Protein AF-A0A7V9QHJ0-F1 (afdb_monomer_lite)

Secondary structure (DSSP, 8-state):
--SHHHHHHHHHHHHTTSEEEEE-TTS-EEEEE--HHHHS----SPPPPPPPHHHHHHHHHHTTTS-TTT---SSEEEEESS-GGGT--S-TTTEEEEEHHHHHHHTTPPP-

Foldseek 3Di:
DPPPPVVVVVVVCVVVVQWDWDADPVRHTDIHGPPCVVPVVPPPPPDDDDLDPVLVVVQCVVQVCAAPVPRDNPQKDKDFLQAVVNVTDSDSVRIHIHHPVVRVVCDNDHDD

pLDDT: mean 85.45, std 13.38, range [45.69, 98.38]

Structure (mmCIF, N/CA/C/O backbone):
data_AF-A0A7V9QHJ0-F1
#
_entry.id   AF-A0A7V9QHJ0-F1
#
loop_
_atom_site.group_PDB
_atom_site.id
_atom_site.type_symbol
_atom_site.label_atom_id
_atom_site.label_alt_id
_atom_site.label_comp_id
_atom_site.label_asym_id
_atom_site.label_entity_id
_atom_site.label_seq_id
_atom_site.pdbx_PDB_ins_code
_atom_site.Cartn_x
_atom_site.Cartn_y
_atom_site.Cartn_z
_atom_site.occupancy
_atom_site.B_iso_or_equiv
_atom_site.auth_seq_id
_atom_site.auth_comp_id
_atom_site.auth_asym_id
_atom_site.auth_atom_id
_atom_site.pdbx_PDB_model_num
ATOM 1 N N . MET A 1 1 ? 46.653 -1.235 -12.992 1.00 49.50 1 MET A N 1
ATOM 2 C CA . MET A 1 1 ? 45.876 -2.476 -13.209 1.00 49.50 1 MET A CA 1
ATOM 3 C C . MET A 1 1 ? 44.458 -2.296 -12.658 1.00 49.50 1 MET A C 1
ATOM 5 O O . MET A 1 1 ? 44.118 -2.879 -11.643 1.00 49.50 1 MET A O 1
ATOM 9 N N . THR A 1 2 ? 43.644 -1.444 -13.289 1.00 51.44 2 THR A N 1
ATOM 10 C CA . THR A 1 2 ? 42.238 -1.174 -12.895 1.00 51.44 2 THR A CA 1
ATOM 11 C C . THR A 1 2 ? 41.307 -1.045 -14.109 1.00 51.44 2 THR A C 1
ATOM 13 O O . THR A 1 2 ? 40.147 -0.678 -13.969 1.00 51.44 2 THR A O 1
ATOM 16 N N . SER A 1 3 ? 41.797 -1.364 -15.310 1.00 53.47 3 SER A N 1
ATOM 17 C CA . SER A 1 3 ? 41.088 -1.189 -16.583 1.00 53.47 3 SER A CA 1
ATOM 18 C C . SER A 1 3 ? 40.104 -2.314 -16.924 1.00 53.47 3 SER A C 1
ATOM 20 O O . SER A 1 3 ? 39.436 -2.229 -17.944 1.00 53.47 3 SER A O 1
ATOM 22 N N . ASP A 1 4 ? 40.008 -3.355 -16.095 1.00 63.41 4 ASP A N 1
ATOM 23 C CA . ASP A 1 4 ? 39.287 -4.587 -16.445 1.00 63.41 4 ASP A CA 1
ATOM 24 C C . ASP A 1 4 ? 37.834 -4.602 -15.932 1.00 63.41 4 ASP A C 1
ATOM 26 O O . ASP A 1 4 ? 36.927 -5.073 -16.605 1.00 63.41 4 ASP A O 1
ATOM 30 N N . SER A 1 5 ? 37.570 -3.995 -14.768 1.00 75.62 5 SER A N 1
ATOM 31 C CA . SER A 1 5 ? 36.243 -4.052 -14.129 1.00 75.62 5 SER A CA 1
ATOM 32 C C . SER A 1 5 ? 35.162 -3.310 -14.928 1.00 75.62 5 SER A C 1
ATOM 34 O O . SER A 1 5 ? 34.070 -3.832 -15.155 1.00 75.62 5 SER A O 1
ATOM 36 N N . SER A 1 6 ? 35.475 -2.109 -15.424 1.00 81.06 6 SER A N 1
ATOM 37 C CA . SER A 1 6 ? 34.524 -1.310 -16.207 1.00 81.06 6 SER A CA 1
ATOM 38 C C . SER A 1 6 ? 34.259 -1.910 -17.588 1.00 81.06 6 SER A C 1
ATOM 40 O O . SER A 1 6 ? 33.128 -1.870 -18.066 1.00 81.06 6 SER A O 1
ATOM 42 N N . GLU A 1 7 ? 35.277 -2.496 -18.219 1.00 87.00 7 GLU A N 1
ATOM 43 C CA . GLU A 1 7 ? 35.133 -3.113 -19.539 1.00 87.00 7 GLU A CA 1
ATOM 44 C C . GLU A 1 7 ? 34.298 -4.396 -19.451 1.00 87.00 7 GLU A C 1
ATOM 46 O O . GLU A 1 7 ? 33.344 -4.562 -20.212 1.00 87.00 7 GLU A O 1
ATOM 51 N N . GLN A 1 8 ? 34.554 -5.231 -18.438 1.00 86.62 8 GLN A N 1
ATOM 52 C CA . GLN A 1 8 ? 33.747 -6.415 -18.127 1.00 86.62 8 GLN A CA 1
ATOM 53 C C . GLN A 1 8 ? 32.291 -6.062 -17.780 1.00 86.62 8 GLN A C 1
ATOM 55 O O . GLN A 1 8 ? 31.360 -6.782 -18.161 1.00 86.62 8 GLN A O 1
ATOM 60 N N . ALA A 1 9 ? 32.062 -4.941 -17.088 1.00 85.06 9 ALA A N 1
ATOM 61 C CA . ALA A 1 9 ? 30.715 -4.453 -16.807 1.00 85.06 9 ALA A CA 1
ATOM 62 C C . ALA A 1 9 ? 29.983 -4.050 -18.097 1.00 85.06 9 ALA A C 1
ATOM 64 O O . ALA A 1 9 ? 28.840 -4.454 -18.314 1.00 85.06 9 ALA A O 1
ATOM 65 N N . LEU A 1 10 ? 30.647 -3.312 -18.988 1.00 89.38 10 LEU A N 1
ATOM 66 C CA . LEU A 1 10 ? 30.070 -2.908 -20.269 1.00 89.38 10 LEU A CA 1
ATOM 67 C C . LEU A 1 10 ? 29.821 -4.107 -21.201 1.00 89.38 10 LEU A C 1
ATOM 69 O O . LEU A 1 10 ? 28.800 -4.144 -21.883 1.00 89.38 10 LEU A O 1
ATOM 73 N N . GLU A 1 11 ? 30.718 -5.094 -21.223 1.00 90.06 11 GLU A N 1
ATOM 74 C CA . GLU A 1 11 ? 30.531 -6.379 -21.919 1.00 90.06 11 GLU A CA 1
ATOM 75 C C . GLU A 1 11 ? 29.279 -7.107 -21.400 1.00 90.06 11 GLU A C 1
ATOM 77 O O . GLU A 1 11 ? 28.437 -7.583 -22.164 1.00 90.06 11 GLU A O 1
ATOM 82 N N . THR A 1 12 ? 29.110 -7.139 -20.077 1.00 87.69 12 THR A N 1
ATOM 83 C CA . THR A 1 12 ? 27.955 -7.768 -19.431 1.00 87.69 12 THR A CA 1
ATOM 84 C C . THR A 1 12 ? 26.652 -7.064 -19.797 1.00 87.69 12 THR A C 1
ATOM 86 O O . THR A 1 12 ? 25.689 -7.732 -20.167 1.00 87.69 12 THR A O 1
ATOM 89 N N . LEU A 1 13 ? 26.615 -5.731 -19.751 1.00 86.69 13 LEU A N 1
ATOM 90 C CA . LEU A 1 13 ? 25.429 -4.951 -20.120 1.00 86.69 13 LEU A CA 1
ATOM 91 C C . LEU A 1 13 ? 25.065 -5.115 -21.603 1.00 86.69 13 LEU A C 1
ATOM 93 O O . LEU A 1 13 ? 23.882 -5.208 -21.936 1.00 86.69 13 LEU A O 1
ATOM 97 N N . HIS A 1 14 ? 26.067 -5.199 -22.480 1.00 89.69 14 HIS A N 1
ATOM 98 C CA . HIS A 1 14 ? 25.865 -5.473 -23.901 1.00 89.69 14 HIS A CA 1
ATOM 99 C C . HIS A 1 14 ? 25.272 -6.871 -24.122 1.00 89.69 14 HIS A C 1
ATOM 101 O O . HIS A 1 14 ? 24.257 -7.021 -24.796 1.00 89.69 14 HIS A O 1
ATOM 107 N N . ARG A 1 15 ? 25.830 -7.898 -23.467 1.00 88.19 15 ARG A N 1
ATOM 108 C CA . ARG A 1 15 ? 25.323 -9.280 -23.524 1.00 88.19 15 ARG A CA 1
ATOM 109 C C . ARG A 1 15 ? 23.891 -9.419 -22.997 1.00 88.19 15 ARG A C 1
ATOM 111 O O . ARG A 1 15 ? 23.133 -10.243 -23.498 1.00 88.19 15 ARG A O 1
ATOM 118 N N . LEU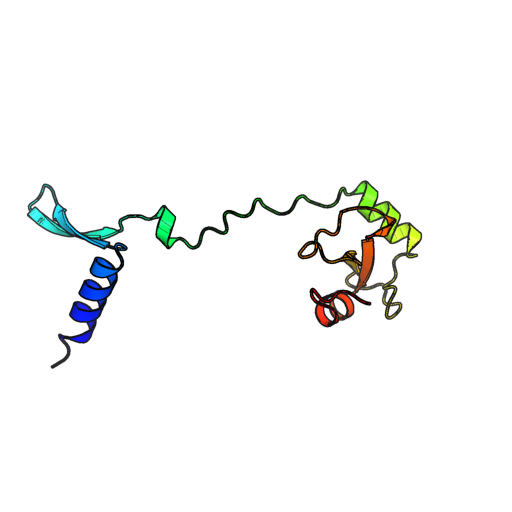 A 1 16 ? 23.509 -8.618 -22.003 1.00 84.31 16 LEU A N 1
ATOM 119 C CA . LEU A 1 16 ? 22.134 -8.557 -21.494 1.00 84.31 16 LEU A CA 1
ATOM 120 C C . LEU A 1 16 ? 21.182 -7.772 -22.418 1.00 84.31 16 LEU A C 1
ATOM 122 O O . LEU A 1 16 ? 19.979 -7.717 -22.152 1.00 84.31 16 LEU A O 1
ATOM 126 N N . GLY A 1 17 ? 21.694 -7.176 -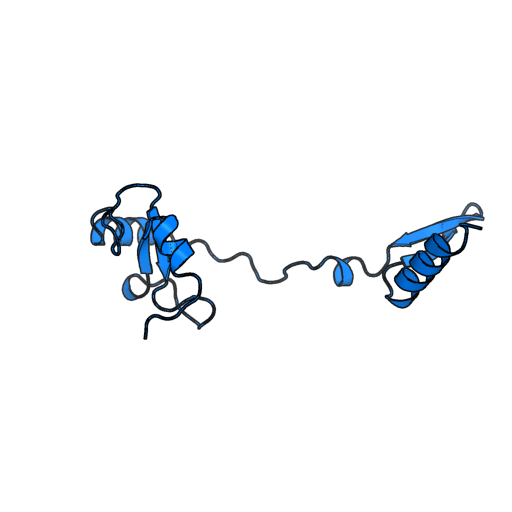23.500 1.00 86.88 17 GLY A N 1
ATOM 127 C CA . GLY A 1 17 ? 20.924 -6.377 -24.449 1.00 86.88 17 GLY A CA 1
ATOM 128 C C . GLY A 1 17 ? 20.378 -5.092 -23.831 1.00 86.88 17 GLY A C 1
ATOM 129 O O . GLY A 1 17 ? 19.268 -4.689 -24.169 1.00 86.88 17 GLY A O 1
ATOM 130 N N . ILE A 1 18 ? 21.095 -4.520 -22.856 1.00 87.31 18 ILE A N 1
ATOM 131 C CA . ILE A 1 18 ? 20.760 -3.244 -22.199 1.00 87.31 18 ILE A CA 1
ATOM 132 C C . ILE A 1 18 ? 21.403 -2.083 -22.959 1.00 87.31 18 ILE A C 1
ATOM 134 O O . ILE A 1 18 ? 20.840 -0.993 -23.031 1.00 87.31 18 ILE A O 1
ATOM 138 N N . ILE A 1 19 ? 22.590 -2.314 -23.526 1.00 91.56 19 ILE A N 1
ATOM 139 C CA . ILE A 1 19 ? 23.338 -1.302 -24.268 1.00 91.56 19 ILE A CA 1
ATOM 140 C C . ILE A 1 19 ? 23.853 -1.837 -25.604 1.00 91.56 19 ILE A C 1
ATOM 142 O O . ILE A 1 19 ? 24.166 -3.018 -25.722 1.00 91.56 19 ILE A O 1
ATOM 146 N N . GLU A 1 20 ? 24.030 -0.938 -26.564 1.00 91.94 20 GLU A N 1
ATOM 147 C CA . GLU A 1 20 ? 24.787 -1.138 -27.799 1.00 91.94 20 GLU A CA 1
ATOM 148 C C . GLU A 1 20 ? 25.937 -0.133 -27.866 1.00 91.94 20 GLU A C 1
ATOM 150 O O . GLU A 1 20 ? 25.837 0.997 -27.385 1.00 91.94 20 GLU A O 1
ATOM 155 N N . ARG A 1 21 ? 27.064 -0.547 -28.444 1.00 91.06 21 ARG A N 1
ATOM 156 C CA . ARG A 1 21 ? 28.228 0.323 -28.644 1.00 91.06 21 ARG A CA 1
ATOM 157 C C . ARG A 1 21 ? 28.278 0.736 -30.108 1.00 91.06 21 ARG A C 1
ATOM 159 O O . ARG A 1 21 ? 28.175 -0.118 -30.983 1.00 91.06 21 ARG A O 1
ATOM 166 N N . GLY A 1 22 ? 28.481 2.021 -30.376 1.00 88.94 22 GLY A N 1
ATOM 167 C CA . GLY A 1 22 ? 28.464 2.534 -31.743 1.00 88.94 22 GLY A CA 1
ATOM 168 C C . GLY A 1 22 ? 29.228 3.839 -31.920 1.00 88.94 22 GLY A C 1
ATOM 169 O O . GLY A 1 22 ? 29.954 4.293 -31.030 1.00 88.94 22 GLY A O 1
ATOM 170 N N . LEU A 1 23 ? 29.056 4.434 -33.098 1.00 92.00 23 LEU A N 1
ATOM 171 C CA . LEU A 1 23 ? 29.578 5.751 -33.445 1.00 92.00 23 LEU A CA 1
ATOM 172 C C . LEU A 1 23 ? 28.408 6.694 -33.734 1.00 92.00 23 LEU A C 1
ATOM 174 O O . LEU A 1 23 ? 27.428 6.296 -34.362 1.00 92.00 23 LEU A O 1
ATOM 178 N N . SER A 1 24 ? 28.511 7.943 -33.289 1.00 85.25 24 SER A N 1
ATOM 179 C CA . SER A 1 24 ? 27.601 9.004 -33.718 1.00 85.25 24 SER A CA 1
ATOM 180 C C . SER A 1 24 ? 27.804 9.324 -35.204 1.00 85.25 24 SER A C 1
ATOM 182 O O . SER A 1 24 ? 28.813 8.958 -35.810 1.00 85.25 24 SER A O 1
ATOM 184 N N . SER A 1 25 ? 26.892 10.108 -35.780 1.00 87.44 25 SER A N 1
ATOM 185 C CA . SER A 1 25 ? 27.046 10.675 -37.129 1.00 87.44 25 SER A CA 1
ATOM 186 C C . SER A 1 25 ? 28.306 11.537 -37.293 1.00 87.44 25 SER A C 1
ATOM 188 O O . SER A 1 25 ? 28.811 11.680 -38.401 1.00 87.44 25 SER A O 1
ATOM 190 N N . SER A 1 26 ? 28.841 12.075 -36.194 1.00 90.62 26 SER A N 1
ATOM 191 C CA . SER A 1 26 ? 30.109 12.810 -36.144 1.00 90.62 26 SER A CA 1
ATOM 192 C C . SER A 1 26 ? 31.341 11.925 -35.894 1.00 90.62 26 SER A C 1
ATOM 194 O O . SER A 1 26 ? 32.443 12.448 -35.758 1.00 90.62 26 SER A O 1
ATOM 196 N N . GLY A 1 27 ? 31.182 10.598 -35.815 1.00 89.69 27 GLY A N 1
ATOM 197 C CA . GLY A 1 27 ? 32.275 9.643 -35.594 1.00 89.69 27 GLY A CA 1
ATOM 198 C C . GLY A 1 27 ? 32.714 9.484 -34.133 1.00 89.69 27 GLY A C 1
ATOM 199 O O . GLY A 1 27 ? 33.736 8.855 -33.864 1.00 89.69 27 GLY A O 1
ATOM 200 N N . GLN A 1 28 ? 31.966 10.025 -33.168 1.00 92.38 28 GLN A N 1
ATOM 201 C CA . GLN A 1 28 ? 32.275 9.893 -31.743 1.00 92.38 28 GLN A CA 1
ATOM 202 C C . GLN A 1 28 ? 31.790 8.545 -31.200 1.00 92.38 28 GLN A C 1
ATOM 204 O O . GLN A 1 28 ? 30.667 8.132 -31.476 1.00 92.38 28 GLN A O 1
ATOM 209 N N . ARG A 1 29 ? 32.600 7.876 -30.368 1.00 92.31 29 ARG A N 1
ATOM 210 C CA . ARG A 1 29 ? 32.191 6.644 -29.671 1.00 92.31 29 ARG A CA 1
ATOM 211 C C . ARG A 1 29 ? 31.063 6.938 -28.687 1.00 92.31 29 ARG A C 1
ATOM 213 O O . ARG A 1 29 ? 31.198 7.811 -27.831 1.00 92.31 29 ARG A O 1
ATOM 220 N N . VAL A 1 30 ? 29.980 6.179 -28.795 1.00 91.50 30 VAL A N 1
ATOM 221 C CA . VAL A 1 30 ? 28.797 6.297 -27.940 1.00 91.50 30 VAL A CA 1
ATOM 222 C C . VAL A 1 30 ? 28.356 4.928 -27.433 1.00 91.50 30 VAL A C 1
ATOM 224 O O . VAL A 1 30 ? 28.596 3.898 -28.067 1.00 91.50 30 VAL A O 1
ATOM 227 N N . ILE A 1 31 ? 27.702 4.933 -26.275 1.00 92.62 31 ILE A N 1
ATOM 228 C CA . ILE A 1 31 ? 26.962 3.793 -25.741 1.00 92.62 31 ILE A CA 1
ATOM 229 C C . ILE A 1 31 ? 25.487 4.171 -25.820 1.00 92.62 31 ILE A C 1
ATOM 231 O O . ILE A 1 31 ? 25.057 5.134 -25.185 1.00 92.62 31 ILE A O 1
ATOM 235 N N . GLN A 1 32 ? 24.726 3.434 -26.614 1.00 89.19 32 GLN A N 1
ATOM 236 C CA . GLN A 1 32 ? 23.288 3.598 -26.726 1.00 89.19 32 GLN A CA 1
ATOM 237 C C . GLN A 1 32 ? 22.606 2.670 -25.728 1.00 89.19 32 GLN A C 1
ATOM 239 O O . GLN A 1 32 ? 22.898 1.480 -25.698 1.00 89.19 32 GLN A O 1
ATOM 244 N N . ILE A 1 33 ? 21.685 3.190 -24.920 1.00 88.12 33 ILE A N 1
ATOM 245 C CA . ILE A 1 33 ? 20.806 2.338 -24.118 1.00 88.12 33 ILE A CA 1
ATOM 246 C C . ILE A 1 33 ? 19.706 1.831 -25.046 1.00 88.12 33 ILE A C 1
ATOM 248 O O . ILE A 1 33 ? 18.991 2.624 -25.661 1.00 88.12 33 ILE A O 1
ATOM 252 N N . VAL A 1 34 ? 19.590 0.514 -25.164 1.00 83.44 34 VAL A N 1
ATOM 253 C CA . VAL A 1 34 ? 18.643 -0.151 -26.060 1.00 83.44 34 VAL A CA 1
ATOM 254 C C . VAL A 1 34 ? 17.639 -0.963 -25.258 1.00 83.44 34 VAL A C 1
ATOM 256 O O . VAL A 1 34 ? 17.845 -1.268 -24.085 1.00 83.44 34 VAL A O 1
ATOM 259 N N . ASN A 1 35 ? 16.521 -1.309 -25.898 1.00 72.94 35 ASN A N 1
ATOM 260 C CA . ASN A 1 35 ? 15.497 -2.162 -25.297 1.00 72.94 35 ASN A CA 1
ATOM 261 C C . ASN A 1 35 ? 14.985 -1.639 -23.938 1.00 72.94 35 ASN A C 1
ATOM 263 O O . ASN A 1 35 ? 14.756 -2.390 -22.988 1.00 72.94 35 ASN A O 1
ATOM 267 N N . TRP A 1 36 ? 14.823 -0.315 -23.867 1.00 68.69 36 TRP A N 1
ATOM 268 C CA . TRP A 1 36 ? 14.474 0.439 -22.664 1.00 68.69 36 TRP A CA 1
ATOM 269 C C . TRP A 1 36 ? 13.242 -0.123 -21.939 1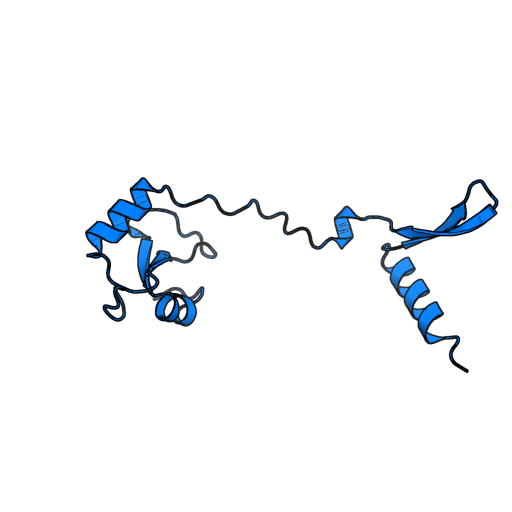.00 68.69 36 TRP A C 1
ATOM 271 O O . TRP A 1 36 ? 13.260 -0.294 -20.723 1.00 68.69 36 TRP A O 1
ATOM 281 N N . LEU A 1 37 ? 12.204 -0.496 -22.695 1.00 63.53 37 LEU A N 1
ATOM 282 C CA . LEU A 1 37 ? 10.957 -1.046 -22.154 1.00 63.53 37 LEU A CA 1
ATOM 283 C C . LEU A 1 37 ? 11.152 -2.399 -21.448 1.00 63.53 37 LEU A C 1
ATOM 285 O O . LEU A 1 37 ? 10.554 -2.625 -20.400 1.00 63.53 37 LEU A O 1
ATOM 289 N N . LYS A 1 38 ? 12.015 -3.283 -21.968 1.00 64.12 38 LYS A N 1
ATOM 290 C CA . LYS A 1 38 ? 12.276 -4.608 -21.374 1.00 64.12 38 LYS A CA 1
ATOM 291 C C . LYS A 1 38 ? 13.027 -4.509 -20.045 1.00 64.12 38 LYS A C 1
ATOM 293 O O . LYS A 1 38 ? 12.823 -5.332 -19.157 1.00 64.12 38 LYS A O 1
ATOM 298 N N . HIS A 1 39 ? 13.895 -3.509 -19.909 1.00 65.00 39 HIS A N 1
ATOM 299 C CA . HIS A 1 39 ? 14.794 -3.371 -18.758 1.00 65.00 39 HIS A CA 1
ATOM 300 C C . HIS A 1 39 ? 14.293 -2.409 -17.682 1.00 65.00 39 HIS A C 1
ATOM 302 O O . HIS A 1 39 ? 14.920 -2.298 -16.631 1.00 65.00 39 HIS A O 1
ATOM 308 N N . GLN A 1 40 ? 13.152 -1.747 -17.884 1.00 65.62 40 GLN A N 1
ATOM 309 C CA . GLN A 1 40 ? 12.630 -0.796 -16.902 1.00 65.62 40 GLN A CA 1
ATOM 310 C C . GLN A 1 40 ? 12.025 -1.441 -15.642 1.00 65.62 40 GLN A C 1
ATOM 312 O O . GLN A 1 40 ? 11.698 -0.703 -14.717 1.00 65.62 40 GLN A O 1
ATOM 317 N N . ARG A 1 41 ? 11.859 -2.775 -15.556 1.00 57.00 41 ARG A N 1
ATOM 318 C CA . ARG A 1 41 ? 10.996 -3.399 -14.523 1.00 57.00 41 ARG A CA 1
ATOM 319 C C . ARG A 1 41 ? 9.687 -2.603 -14.382 1.00 57.00 41 ARG A C 1
ATOM 321 O O . ARG A 1 41 ? 9.263 -2.326 -13.261 1.00 57.00 41 ARG A O 1
ATOM 328 N N . ILE A 1 42 ? 9.112 -2.158 -15.509 1.00 56.31 42 ILE A N 1
ATOM 329 C CA . ILE A 1 42 ? 7.812 -1.489 -15.493 1.00 56.31 42 ILE A CA 1
ATOM 330 C C . ILE A 1 42 ? 6.876 -2.525 -14.903 1.00 56.31 42 ILE A C 1
ATOM 332 O O . ILE A 1 42 ? 6.708 -3.598 -15.478 1.00 56.31 42 ILE A O 1
ATOM 336 N N . ASP A 1 43 ? 6.367 -2.240 -13.713 1.00 58.91 43 ASP A N 1
ATOM 337 C CA . ASP A 1 43 ? 5.254 -2.985 -13.168 1.00 58.91 43 ASP A CA 1
ATOM 338 C C . ASP A 1 43 ? 4.077 -2.715 -14.110 1.00 58.91 43 ASP A C 1
ATOM 340 O O . ASP A 1 43 ? 3.445 -1.664 -14.047 1.00 58.91 43 ASP A O 1
ATOM 344 N N . ASP A 1 44 ? 3.892 -3.604 -15.081 1.00 62.62 44 ASP A N 1
ATOM 345 C CA . ASP A 1 44 ? 2.852 -3.553 -16.107 1.00 62.62 44 ASP A CA 1
ATOM 346 C C . ASP A 1 44 ? 1.483 -3.933 -15.540 1.00 62.62 44 ASP A C 1
ATOM 348 O O . ASP A 1 44 ? 0.465 -3.832 -16.232 1.00 62.62 44 ASP A O 1
ATOM 352 N N . ARG A 1 45 ? 1.436 -4.328 -14.259 1.00 65.38 45 ARG A N 1
ATOM 353 C CA . ARG A 1 45 ? 0.181 -4.499 -13.547 1.00 65.38 45 ARG A CA 1
ATOM 354 C C . ARG A 1 45 ? -0.547 -3.158 -13.570 1.00 65.38 45 ARG A C 1
ATOM 356 O O . ARG A 1 45 ? 0.010 -2.153 -13.119 1.00 65.38 45 ARG A O 1
ATOM 363 N N . PRO A 1 46 ? -1.795 -3.126 -14.070 1.00 59.06 46 PRO A N 1
ATOM 364 C CA . PRO A 1 46 ? -2.575 -1.907 -14.043 1.00 59.06 46 PRO A CA 1
ATOM 365 C C . PRO A 1 46 ? -2.618 -1.385 -12.601 1.00 59.06 46 PRO A C 1
ATOM 367 O O . PRO A 1 46 ? -2.689 -2.191 -11.660 1.00 59.06 46 PRO A O 1
ATOM 370 N N . PRO A 1 47 ? -2.549 -0.056 -12.401 1.00 63.91 47 PRO A N 1
ATOM 371 C CA . PRO A 1 47 ? -2.701 0.514 -11.076 1.00 63.91 47 PRO A CA 1
ATOM 372 C C . PRO A 1 47 ? -3.971 -0.056 -10.453 1.00 63.91 47 PRO A C 1
ATOM 374 O O . PRO A 1 47 ? -5.017 -0.133 -11.101 1.00 63.91 47 PRO A O 1
ATOM 377 N N . ARG A 1 48 ? -3.849 -0.514 -9.205 1.00 69.19 48 ARG A N 1
ATOM 378 C CA . ARG A 1 48 ? -4.971 -1.121 -8.490 1.00 69.19 48 ARG A CA 1
ATOM 379 C C . ARG A 1 48 ? -6.151 -0.142 -8.516 1.00 69.19 48 ARG A C 1
ATOM 381 O O . ARG A 1 48 ? -5.938 1.019 -8.149 1.00 69.19 48 ARG A O 1
ATOM 388 N N . PRO A 1 49 ? -7.351 -0.571 -8.945 1.00 70.50 49 PRO A N 1
ATOM 389 C CA . PRO A 1 49 ? -8.518 0.291 -8.908 1.00 70.50 49 PRO A CA 1
ATOM 390 C C . PRO A 1 49 ? -8.738 0.775 -7.474 1.00 70.50 49 PRO A C 1
ATOM 392 O O . PRO A 1 49 ? -8.512 0.052 -6.502 1.00 70.50 49 PRO A O 1
ATOM 395 N N . TYR A 1 50 ? -9.097 2.047 -7.341 1.00 82.44 50 TYR A N 1
ATOM 396 C CA . TYR A 1 50 ? -9.361 2.637 -6.039 1.00 82.44 50 TYR A 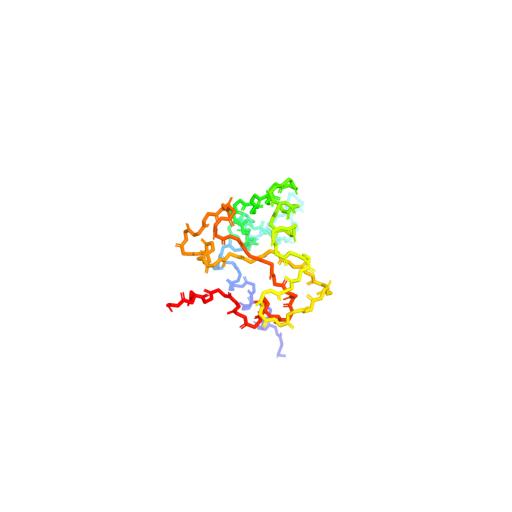CA 1
ATOM 397 C C . TYR A 1 50 ? -10.692 2.094 -5.506 1.00 82.44 50 TYR A C 1
ATOM 399 O O . TYR A 1 50 ? -11.689 2.120 -6.228 1.00 82.44 50 TYR A O 1
ATOM 407 N N . ILE A 1 51 ? -10.724 1.633 -4.250 1.00 87.12 51 ILE A N 1
ATOM 408 C CA . ILE A 1 51 ? -11.981 1.265 -3.582 1.00 87.12 51 ILE A CA 1
ATOM 409 C C . ILE A 1 51 ? -12.857 2.515 -3.531 1.00 87.12 51 ILE A C 1
ATOM 411 O O . ILE A 1 51 ? -12.448 3.514 -2.940 1.00 87.12 51 ILE A O 1
ATOM 415 N N . ALA A 1 52 ? -14.047 2.451 -4.134 1.00 91.44 52 ALA A N 1
ATOM 416 C CA . ALA A 1 52 ? -14.971 3.579 -4.205 1.00 91.44 52 ALA A CA 1
ATOM 417 C C . ALA A 1 52 ? -15.163 4.241 -2.829 1.00 91.44 52 ALA A C 1
ATOM 419 O O . ALA A 1 52 ? -15.338 3.557 -1.814 1.00 91.44 52 ALA A O 1
ATOM 420 N N . SER A 1 53 ? -15.126 5.573 -2.795 1.00 92.12 53 SER A N 1
ATOM 421 C CA . SER A 1 53 ? -15.196 6.359 -1.558 1.00 92.12 53 SER A CA 1
ATOM 422 C C . SER A 1 53 ? -16.451 6.041 -0.743 1.00 92.12 53 SER A C 1
ATOM 424 O O . SER A 1 53 ? -16.390 5.963 0.483 1.00 92.12 53 SER A O 1
ATOM 426 N N . GLU A 1 54 ? -17.568 5.788 -1.422 1.00 94.81 54 GLU A N 1
ATOM 427 C CA . GLU A 1 54 ? -18.853 5.424 -0.829 1.00 94.81 54 GLU A CA 1
ATOM 428 C C . GLU A 1 54 ? -18.783 4.055 -0.149 1.00 94.81 54 GLU A C 1
ATOM 430 O O . GLU A 1 54 ? -19.229 3.905 0.986 1.00 94.81 54 GLU A O 1
ATOM 435 N N . LEU A 1 55 ? -18.176 3.061 -0.808 1.00 94.94 55 LEU A N 1
ATOM 436 C CA . LEU A 1 55 ? -17.970 1.735 -0.223 1.00 94.94 55 LEU A CA 1
ATOM 437 C C . LEU A 1 55 ? -17.062 1.827 1.008 1.00 94.94 55 LEU A C 1
ATOM 439 O O . LEU A 1 55 ? -17.357 1.236 2.045 1.00 94.94 55 LEU A O 1
ATOM 443 N N . ARG A 1 56 ? -15.993 2.627 0.930 1.00 95.69 56 ARG A N 1
ATOM 444 C CA . ARG A 1 56 ? -15.094 2.860 2.065 1.00 95.69 56 ARG A CA 1
ATOM 445 C C . ARG A 1 56 ? -15.807 3.493 3.254 1.00 95.69 56 ARG A C 1
ATOM 447 O O . ARG A 1 56 ? -15.593 3.049 4.379 1.00 95.69 56 ARG A O 1
ATOM 454 N N . ALA A 1 57 ? -16.638 4.502 3.008 1.00 96.25 57 ALA A N 1
ATOM 455 C CA . ALA A 1 57 ? -17.438 5.137 4.047 1.00 96.25 57 ALA A CA 1
ATOM 456 C C . ALA A 1 57 ? -18.397 4.137 4.710 1.00 96.25 57 ALA A C 1
ATOM 458 O O . ALA A 1 57 ? -18.396 4.052 5.936 1.00 96.25 57 ALA A O 1
ATOM 459 N N . ARG A 1 58 ? -19.120 3.323 3.922 1.00 97.69 58 ARG A N 1
ATOM 460 C CA . ARG A 1 58 ? -20.024 2.286 4.454 1.00 97.69 58 ARG A CA 1
ATOM 461 C C . ARG A 1 58 ? -19.309 1.296 5.366 1.00 97.69 58 ARG A C 1
ATOM 463 O O . ARG A 1 58 ? -19.785 1.020 6.460 1.00 97.69 58 ARG A O 1
ATOM 470 N N . ILE A 1 59 ? -18.140 0.804 4.956 1.00 97.75 59 ILE A N 1
ATOM 471 C CA . ILE A 1 59 ? -17.374 -0.158 5.761 1.00 97.75 59 ILE A CA 1
ATOM 472 C C . ILE A 1 59 ? -16.879 0.480 7.062 1.00 97.75 59 ILE A C 1
ATOM 474 O O . ILE A 1 59 ? -16.952 -0.140 8.120 1.00 97.75 59 ILE A O 1
ATOM 478 N N . TYR A 1 60 ? -16.401 1.725 7.009 1.00 97.75 60 TYR A N 1
ATOM 479 C CA . TYR A 1 60 ? -15.971 2.438 8.213 1.00 97.75 60 TYR A CA 1
ATOM 480 C C . TYR A 1 60 ? -17.128 2.694 9.175 1.00 97.75 60 TYR A C 1
ATOM 482 O O . TYR A 1 60 ? -16.952 2.527 10.379 1.00 97.75 60 TYR A O 1
ATOM 490 N N . GLU A 1 61 ? -18.302 3.055 8.663 1.00 97.81 61 GLU A N 1
ATOM 491 C CA . GLU A 1 61 ? -19.504 3.240 9.472 1.00 97.81 61 GLU A CA 1
ATOM 492 C C . GLU A 1 61 ? -19.969 1.919 10.100 1.00 97.81 61 GLU A C 1
ATOM 494 O O . GLU A 1 61 ? -20.158 1.857 11.316 1.00 97.81 61 GLU A O 1
ATOM 499 N N . ARG A 1 62 ? -20.042 0.840 9.307 1.00 97.81 62 ARG A N 1
ATOM 500 C CA . ARG A 1 62 ? -20.360 -0.521 9.769 1.00 97.81 62 ARG A CA 1
ATOM 501 C C . ARG A 1 62 ? -19.430 -0.980 10.891 1.00 97.81 62 ARG A C 1
ATOM 503 O O . ARG A 1 62 ? -19.886 -1.540 11.883 1.00 97.81 62 ARG A O 1
ATOM 510 N N . ASP A 1 63 ? -18.132 -0.723 10.743 1.00 98.19 63 ASP A N 1
ATOM 511 C CA . ASP A 1 63 ? -17.102 -1.129 11.704 1.00 98.19 63 ASP A CA 1
ATOM 512 C C . ASP A 1 63 ? -16.943 -0.124 12.867 1.00 98.19 63 ASP A C 1
ATOM 514 O O . ASP A 1 63 ? -16.035 -0.251 13.694 1.00 98.19 63 ASP A O 1
ATOM 518 N N . GLY A 1 64 ? -17.802 0.901 12.945 1.00 97.88 64 GLY A N 1
ATOM 519 C CA . GLY A 1 64 ? -17.813 1.888 14.026 1.00 97.88 64 GLY A CA 1
ATOM 520 C C . GLY A 1 64 ? -16.556 2.757 14.087 1.00 97.88 64 GLY A C 1
ATOM 521 O O . GLY A 1 64 ? -16.148 3.169 15.176 1.00 97.88 64 GLY A O 1
ATOM 522 N N . TYR A 1 65 ? -15.922 3.002 12.936 1.00 98.00 65 TYR A N 1
ATOM 523 C CA . TYR A 1 65 ? -14.652 3.716 12.787 1.00 98.00 65 TYR A CA 1
ATOM 524 C C . TYR A 1 65 ? -13.553 3.158 13.701 1.00 98.00 65 TYR A C 1
ATOM 526 O O . TYR A 1 65 ? -12.796 3.905 14.326 1.00 98.00 65 TYR A O 1
ATOM 534 N N . ARG A 1 66 ? -13.472 1.827 13.813 1.00 98.38 66 ARG A N 1
ATOM 535 C CA . ARG A 1 66 ? -12.518 1.134 14.684 1.00 98.38 66 ARG A CA 1
ATOM 536 C C . ARG A 1 66 ? -11.861 -0.036 13.975 1.00 98.38 66 ARG A C 1
ATOM 538 O O . ARG A 1 66 ? -12.451 -0.721 13.152 1.00 98.38 66 ARG A O 1
ATOM 545 N N . CYS A 1 67 ? -10.611 -0.288 14.342 1.00 98.00 67 CYS A N 1
ATOM 546 C CA . CYS A 1 67 ? -9.911 -1.504 13.967 1.00 98.00 67 CYS A CA 1
ATOM 547 C C . CYS A 1 67 ? -10.627 -2.718 14.569 1.00 98.00 67 CYS A C 1
ATOM 549 O O . CYS A 1 67 ? -10.675 -2.843 15.794 1.00 98.00 67 CYS A O 1
ATOM 551 N N . LEU A 1 68 ? -11.090 -3.649 13.735 1.00 97.31 68 LEU A N 1
ATOM 552 C CA . LEU A 1 68 ? -11.776 -4.857 14.206 1.00 97.31 68 LEU A CA 1
ATOM 553 C C . LEU A 1 68 ? -10.858 -5.830 14.969 1.00 97.31 68 LEU A C 1
ATOM 555 O O . LEU A 1 68 ? -11.345 -6.712 15.666 1.00 97.31 68 LEU A O 1
ATOM 559 N N . THR A 1 69 ? -9.533 -5.671 14.877 1.00 96.06 69 THR A N 1
ATOM 560 C CA . THR A 1 69 ? -8.574 -6.506 15.624 1.00 96.06 69 THR A CA 1
ATOM 561 C C . THR A 1 69 ? -8.210 -5.932 16.993 1.00 96.06 69 THR A C 1
ATOM 563 O O . THR A 1 69 ? -8.059 -6.689 17.944 1.00 96.06 69 THR A O 1
ATOM 566 N N . CYS A 1 70 ? -8.004 -4.615 17.112 1.00 97.12 70 CYS A N 1
ATOM 567 C CA . CYS A 1 70 ? -7.471 -4.011 18.345 1.00 97.12 70 CYS A CA 1
ATOM 568 C C . CYS A 1 70 ? -8.291 -2.843 18.906 1.00 97.12 70 CYS A C 1
ATOM 570 O O . CYS A 1 70 ? -7.916 -2.280 19.930 1.00 97.12 70 CYS A O 1
ATOM 572 N N . GLY A 1 71 ? -9.366 -2.427 18.234 1.00 97.62 71 GLY A N 1
ATOM 573 C CA . GLY A 1 71 ? -10.246 -1.340 18.674 1.00 97.62 71 GLY A CA 1
ATOM 574 C C . GLY A 1 71 ? -9.701 0.082 18.492 1.00 97.62 71 GLY A C 1
ATOM 575 O O . GLY A 1 71 ? -10.406 1.041 18.809 1.00 97.62 71 GLY A O 1
ATOM 576 N N . SER A 1 72 ? -8.475 0.242 17.976 1.00 97.62 72 SER A N 1
ATOM 577 C CA . SER A 1 72 ? -7.890 1.559 17.682 1.00 97.62 72 SER A CA 1
ATOM 578 C C . SER A 1 72 ? -8.755 2.343 16.694 1.00 97.62 72 SER A C 1
ATOM 580 O O . SER A 1 72 ? -9.269 1.767 15.739 1.00 97.62 72 SER A O 1
ATOM 582 N N . ILE A 1 73 ? -8.873 3.652 16.912 1.00 97.69 73 ILE A N 1
ATOM 583 C CA . ILE A 1 73 ? -9.541 4.613 16.014 1.00 97.69 73 ILE A CA 1
ATOM 584 C C . ILE A 1 73 ? -8.543 5.361 15.118 1.00 97.69 73 ILE A C 1
ATOM 586 O O . ILE A 1 73 ? -8.924 6.200 14.308 1.00 97.69 73 ILE A O 1
ATOM 590 N N . GLU A 1 74 ? -7.248 5.083 15.270 1.00 96.19 74 GLU A N 1
ATOM 591 C CA . GLU A 1 74 ? -6.188 5.805 14.578 1.00 96.19 74 GLU A CA 1
ATOM 592 C C . GLU A 1 74 ? -5.666 5.025 13.373 1.00 96.19 74 GLU A C 1
ATOM 594 O O . GLU A 1 74 ? -5.551 3.795 13.387 1.00 96.19 74 GLU A O 1
ATOM 599 N N . ARG A 1 75 ? -5.271 5.767 12.330 1.00 95.94 75 ARG A N 1
ATOM 600 C CA . ARG A 1 75 ? -4.579 5.232 11.143 1.00 95.94 75 ARG A CA 1
ATOM 601 C C . ARG A 1 75 ? -5.317 4.049 10.502 1.00 95.94 75 ARG A C 1
ATOM 603 O O . ARG A 1 75 ? -4.701 3.030 10.170 1.00 95.94 75 ARG A O 1
ATOM 610 N N . LEU A 1 76 ? -6.633 4.191 10.361 1.00 96.81 76 LEU A N 1
ATOM 611 C CA . LEU A 1 76 ? -7.516 3.177 9.797 1.00 96.81 76 LEU A CA 1
ATOM 612 C C . LEU A 1 76 ? -7.306 3.016 8.292 1.00 96.81 76 LEU A C 1
ATOM 614 O O . LEU A 1 76 ? -7.143 3.982 7.542 1.00 96.81 76 LEU A O 1
ATOM 618 N N . SER A 1 77 ? -7.347 1.767 7.865 1.00 95.19 77 SER A N 1
ATOM 619 C CA . SER A 1 77 ? -7.248 1.322 6.485 1.00 95.19 77 SER A CA 1
ATOM 620 C C . SER A 1 77 ? -8.270 0.221 6.243 1.00 95.19 77 SER A C 1
ATOM 622 O O . SER A 1 77 ? -8.663 -0.478 7.178 1.00 95.19 77 SER A O 1
ATOM 624 N N . LEU A 1 78 ? -8.675 0.061 4.987 1.00 94.81 78 LEU A N 1
ATOM 625 C CA . LEU A 1 78 ? -9.415 -1.119 4.581 1.00 94.81 78 LEU A CA 1
ATOM 626 C C . LEU A 1 78 ? -8.461 -2.271 4.327 1.00 94.81 78 LEU A C 1
ATOM 628 O O . LEU A 1 78 ? -7.370 -2.094 3.781 1.00 94.81 78 LEU A O 1
ATOM 632 N N . ASP A 1 79 ? -8.925 -3.437 4.728 1.00 93.75 79 ASP A N 1
ATOM 633 C CA . ASP A 1 79 ? -8.250 -4.697 4.579 1.00 93.75 79 ASP A CA 1
ATOM 634 C C . ASP A 1 79 ? -9.170 -5.716 3.908 1.00 93.75 79 ASP A C 1
ATOM 636 O O . ASP A 1 79 ? -10.318 -5.864 4.322 1.00 93.75 79 ASP A O 1
ATOM 640 N N . HIS A 1 80 ? -8.671 -6.433 2.903 1.00 92.94 80 HIS A N 1
ATOM 641 C CA . HIS A 1 80 ? -9.407 -7.545 2.305 1.00 92.94 80 HIS A CA 1
ATOM 642 C C . HIS A 1 80 ? -9.289 -8.785 3.180 1.00 92.94 80 HIS A C 1
ATOM 644 O O . HIS A 1 80 ? -8.171 -9.192 3.463 1.00 92.94 80 HIS A O 1
ATOM 650 N N . ILE A 1 81 ? -10.388 -9.433 3.554 1.00 92.81 81 ILE A N 1
ATOM 651 C CA . ILE A 1 81 ? -10.383 -10.694 4.309 1.00 92.81 81 ILE A CA 1
ATOM 652 C C . ILE A 1 81 ? -9.713 -11.784 3.465 1.00 92.81 81 ILE A C 1
ATOM 654 O O . ILE A 1 81 ? -8.671 -12.321 3.852 1.00 92.81 81 ILE A O 1
ATOM 658 N N . ILE A 1 82 ? -10.245 -12.026 2.265 1.00 90.75 82 ILE A N 1
ATOM 659 C CA . ILE A 1 82 ? -9.575 -12.790 1.213 1.00 90.75 82 ILE A CA 1
ATOM 660 C C . ILE A 1 82 ? -8.636 -11.818 0.501 1.00 90.75 82 ILE A C 1
ATOM 662 O O . ILE A 1 82 ? -9.124 -10.888 -0.143 1.00 90.75 82 ILE A O 1
ATOM 666 N N . PRO A 1 83 ? -7.304 -11.985 0.586 1.00 88.44 83 PRO A N 1
ATOM 667 C CA . PRO A 1 83 ? -6.374 -11.073 -0.058 1.00 88.44 83 PRO A CA 1
ATOM 668 C C . PRO A 1 83 ? -6.657 -10.959 -1.556 1.00 88.44 83 PRO A C 1
ATOM 670 O O . PRO A 1 83 ? -6.929 -11.955 -2.227 1.00 88.44 83 PRO A O 1
ATOM 673 N N . PHE A 1 84 ? -6.480 -9.762 -2.110 1.00 83.19 84 PHE A N 1
ATOM 674 C CA . PHE A 1 84 ? -6.593 -9.539 -3.552 1.00 83.19 84 PHE A CA 1
ATOM 675 C C . PHE A 1 84 ? -5.692 -10.485 -4.370 1.00 83.19 84 PHE A C 1
ATOM 677 O O . PHE A 1 84 ? -6.095 -10.986 -5.414 1.00 83.19 84 PHE A O 1
ATOM 684 N N . SER A 1 85 ? -4.492 -10.810 -3.866 1.00 81.94 85 SER A N 1
ATOM 685 C CA . SER A 1 85 ? -3.576 -11.766 -4.512 1.00 81.94 85 SER A CA 1
ATOM 686 C C . SER A 1 85 ? -4.130 -13.192 -4.622 1.00 81.94 85 SER A C 1
ATOM 688 O O . SER A 1 85 ? -3.592 -13.985 -5.384 1.00 81.94 85 SER A O 1
ATOM 690 N N . HIS A 1 86 ? -5.186 -13.508 -3.872 1.00 83.94 86 HIS A N 1
ATOM 691 C CA . HIS A 1 86 ? -5.916 -14.774 -3.912 1.00 83.94 86 H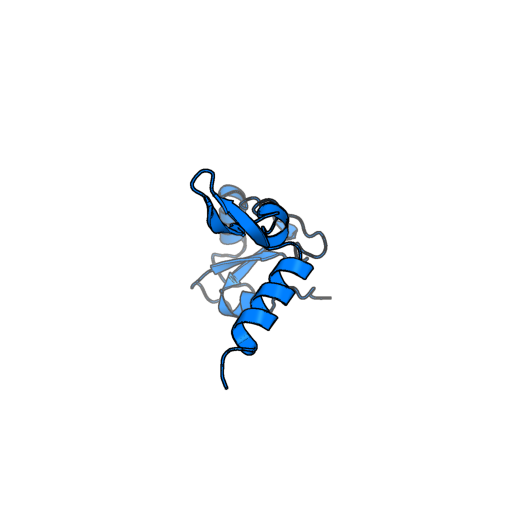IS A CA 1
ATOM 692 C C . HIS A 1 86 ? -7.302 -14.623 -4.571 1.00 83.94 86 HIS A C 1
ATOM 694 O O . HIS A 1 86 ? -8.146 -15.500 -4.428 1.00 83.94 86 HIS A O 1
ATOM 700 N N . GLY A 1 87 ? -7.550 -13.519 -5.286 1.00 85.50 87 GLY A N 1
ATOM 701 C CA . GLY A 1 87 ? -8.810 -13.268 -5.992 1.00 85.50 87 GLY A CA 1
ATOM 702 C C . GLY A 1 87 ? -9.899 -12.591 -5.155 1.00 85.50 87 GLY A C 1
ATOM 703 O O . GLY A 1 87 ? -11.052 -12.565 -5.577 1.00 85.50 87 GLY A O 1
ATOM 704 N N . GLY A 1 88 ? -9.561 -12.038 -3.986 1.00 88.06 88 GLY A N 1
ATOM 705 C CA . GLY A 1 88 ? -10.510 -11.275 -3.177 1.00 88.06 88 GLY A CA 1
ATOM 706 C C . GLY A 1 88 ? -11.023 -10.024 -3.890 1.00 88.06 88 GLY A C 1
ATOM 707 O O . GLY A 1 88 ? -10.238 -9.249 -4.436 1.00 88.06 88 GLY A O 1
ATOM 708 N N . GLN A 1 89 ? -12.340 -9.825 -3.866 1.00 90.88 89 GLN A N 1
ATOM 709 C CA . GLN A 1 89 ? -13.011 -8.694 -4.510 1.00 90.88 89 GLN A CA 1
ATOM 710 C C . GLN A 1 89 ? -13.200 -7.506 -3.557 1.00 90.88 89 GLN A C 1
ATOM 712 O O . GLN A 1 89 ? -13.175 -7.665 -2.334 1.00 90.88 89 GLN A O 1
ATOM 717 N N . ASP A 1 90 ? -13.439 -6.322 -4.123 1.00 92.94 90 ASP A N 1
ATOM 718 C CA . ASP A 1 90 ? -13.809 -5.104 -3.392 1.00 92.94 90 ASP A CA 1
ATOM 719 C C . ASP A 1 90 ? -15.306 -5.114 -3.040 1.00 92.94 90 ASP A C 1
ATOM 721 O O . ASP A 1 90 ? -16.081 -4.288 -3.520 1.00 92.94 90 ASP A O 1
ATOM 725 N N . THR A 1 91 ? -15.732 -6.083 -2.230 1.00 93.25 91 THR A N 1
ATOM 726 C CA . THR A 1 91 ? -17.106 -6.148 -1.714 1.00 93.25 91 THR A CA 1
ATOM 727 C C . THR A 1 91 ? -17.149 -5.753 -0.249 1.00 93.25 91 THR A C 1
ATOM 729 O O . THR A 1 91 ? -16.149 -5.836 0.466 1.00 93.25 91 THR A O 1
ATOM 732 N N . GLU A 1 92 ? -18.317 -5.316 0.212 1.00 94.56 92 GLU A N 1
ATOM 733 C CA . GLU A 1 92 ? -18.502 -4.927 1.607 1.00 94.56 92 GLU A CA 1
ATOM 734 C C . GLU A 1 92 ? -18.216 -6.105 2.549 1.00 94.56 92 GLU A C 1
ATOM 736 O O . GLU A 1 92 ? -17.566 -5.935 3.576 1.00 94.56 92 GLU A O 1
ATOM 741 N N . GLU A 1 93 ? -18.592 -7.320 2.154 1.00 94.81 93 GLU A N 1
ATOM 742 C CA . GLU A 1 93 ? -18.389 -8.555 2.916 1.00 94.81 93 GLU A CA 1
ATOM 743 C C . GLU A 1 93 ? -16.918 -8.972 2.977 1.00 94.81 93 GLU A C 1
ATOM 745 O O . GLU A 1 93 ? -16.490 -9.566 3.963 1.00 94.81 93 GLU A O 1
ATOM 750 N N . ASN A 1 94 ? -16.137 -8.670 1.935 1.00 95.06 94 ASN A N 1
ATOM 751 C CA . ASN A 1 94 ? -14.726 -9.035 1.871 1.00 95.06 94 ASN A CA 1
ATOM 752 C C . ASN A 1 94 ? -13.801 -7.942 2.420 1.00 95.06 94 ASN A C 1
ATOM 754 O O . ASN A 1 94 ? -12.596 -8.156 2.502 1.00 95.06 94 ASN A O 1
ATOM 758 N N . LEU A 1 95 ? -14.320 -6.775 2.796 1.00 95.56 95 LEU A N 1
ATOM 759 C CA . LEU A 1 95 ? -13.526 -5.673 3.326 1.00 95.56 95 LEU A CA 1
ATOM 760 C C . LEU A 1 95 ? -1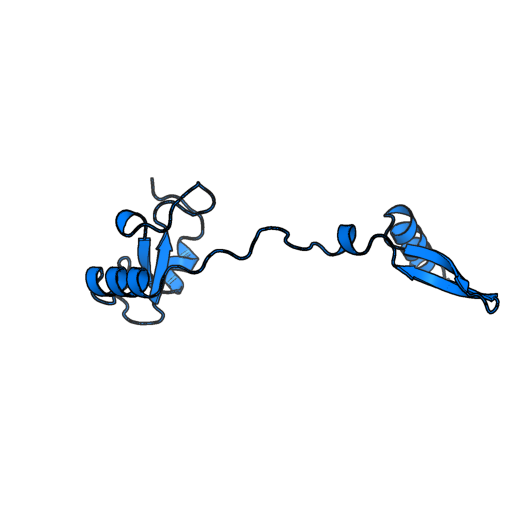3.803 -5.457 4.815 1.00 95.56 95 LEU A C 1
ATOM 762 O O . LEU A 1 95 ? -14.940 -5.517 5.280 1.00 95.56 95 LEU A O 1
ATOM 766 N N . ARG A 1 96 ? -12.749 -5.150 5.572 1.00 96.38 96 ARG A N 1
ATOM 767 C CA . ARG A 1 96 ? -12.819 -4.814 6.998 1.00 96.38 96 ARG A CA 1
ATOM 768 C C . ARG A 1 96 ? -11.904 -3.656 7.363 1.00 96.38 96 ARG A C 1
ATOM 770 O O . ARG A 1 96 ? -10.889 -3.415 6.715 1.00 96.38 96 ARG A O 1
ATOM 777 N N . THR A 1 97 ? -12.228 -2.967 8.444 1.00 98.06 97 THR A N 1
ATOM 778 C CA . THR A 1 97 ? -11.436 -1.858 8.970 1.00 98.06 97 THR A CA 1
ATOM 779 C C . THR A 1 97 ? -10.342 -2.374 9.893 1.00 98.06 97 THR A C 1
ATOM 781 O O . THR A 1 97 ? -10.617 -2.960 10.940 1.00 98.06 97 THR A O 1
ATOM 784 N N . LEU A 1 98 ? -9.082 -2.104 9.547 1.00 97.69 98 LEU A N 1
ATOM 785 C CA . LEU A 1 98 ? -7.916 -2.362 10.394 1.00 97.69 98 LEU A CA 1
ATOM 786 C C . LEU A 1 98 ? -7.054 -1.108 10.531 1.00 97.69 98 LEU A C 1
ATOM 788 O O . LEU A 1 98 ? -6.853 -0.364 9.571 1.00 97.69 98 LEU A O 1
ATOM 792 N N . CYS A 1 99 ? -6.457 -0.899 11.703 1.00 97.50 99 CYS A N 1
ATOM 793 C CA . CYS A 1 99 ? -5.396 0.095 11.836 1.00 97.50 99 CYS A CA 1
ATOM 794 C C . CYS A 1 99 ? -4.139 -0.367 11.081 1.00 97.50 99 CYS A C 1
ATOM 796 O O . CYS A 1 99 ? -3.889 -1.567 10.936 1.00 97.50 99 CYS A O 1
ATOM 798 N N . THR A 1 100 ? -3.318 0.585 10.634 1.00 95.44 100 THR A N 1
ATOM 799 C CA . THR A 1 100 ? -2.103 0.298 9.850 1.00 95.44 100 THR A CA 1
ATOM 800 C C . THR A 1 100 ? -1.203 -0.767 10.511 1.00 95.44 100 THR A C 1
ATOM 802 O O . THR A 1 100 ? -0.787 -1.684 9.810 1.00 95.44 100 THR A O 1
ATOM 805 N N . PRO A 1 101 ? -0.933 -0.743 11.836 1.00 95.06 101 PRO A N 1
ATOM 806 C CA . PRO A 1 101 ? -0.138 -1.790 12.485 1.00 95.06 101 PRO A CA 1
ATOM 807 C C . PRO A 1 101 ? -0.744 -3.196 12.381 1.00 95.06 101 PRO A C 1
ATOM 809 O O . PRO A 1 101 ? -0.017 -4.152 12.122 1.00 95.06 101 PRO A O 1
ATOM 812 N N . CYS A 1 102 ? -2.059 -3.336 12.582 1.00 95.56 102 CYS A N 1
ATOM 813 C CA . CYS A 1 102 ? -2.748 -4.625 12.477 1.00 95.56 102 CYS A CA 1
ATOM 814 C C . CYS A 1 102 ? -2.771 -5.124 11.031 1.00 95.56 102 CYS A C 1
ATOM 816 O O . CYS A 1 102 ? -2.447 -6.285 10.788 1.00 95.56 102 CYS A O 1
ATOM 818 N N . ASN A 1 103 ? -3.065 -4.233 10.081 1.00 94.31 103 ASN A N 1
ATOM 819 C CA . ASN A 1 103 ? -3.068 -4.555 8.657 1.00 94.31 103 ASN A CA 1
ATOM 820 C C . ASN A 1 103 ? -1.677 -5.032 8.189 1.00 94.31 103 ASN A C 1
ATOM 822 O O . ASN A 1 103 ? -1.532 -6.126 7.646 1.00 94.31 103 ASN A O 1
ATOM 826 N N . SER A 1 104 ? -0.617 -4.286 8.525 1.00 91.31 104 SER A N 1
ATOM 827 C CA . SER A 1 104 ? 0.764 -4.672 8.202 1.00 91.31 104 SER A CA 1
ATOM 828 C C . SER A 1 104 ? 1.190 -5.985 8.858 1.00 91.31 104 SER A C 1
ATOM 830 O O . SER A 1 104 ? 1.907 -6.768 8.240 1.00 91.31 104 SER A O 1
ATOM 832 N N . ARG A 1 105 ? 0.761 -6.248 10.103 1.00 90.50 105 ARG A N 1
ATOM 833 C CA . ARG A 1 105 ? 1.032 -7.528 10.774 1.00 90.50 105 ARG A CA 1
ATOM 834 C C . ARG A 1 105 ? 0.373 -8.685 10.042 1.00 90.50 105 ARG A C 1
ATOM 836 O O . ARG A 1 105 ? 1.005 -9.730 9.939 1.00 90.50 105 ARG A O 1
ATOM 843 N N . ARG A 1 106 ? -0.854 -8.534 9.532 1.00 85.06 106 ARG A N 1
ATOM 844 C CA . ARG A 1 106 ? -1.509 -9.599 8.763 1.00 85.06 106 ARG A CA 1
ATOM 845 C C . ARG A 1 106 ? -0.770 -9.873 7.452 1.00 85.06 106 ARG A C 1
ATOM 847 O O . ARG A 1 106 ? -0.414 -11.025 7.194 1.00 85.06 106 ARG A O 1
ATOM 854 N N . GLY A 1 107 ? -0.488 -8.833 6.670 1.00 80.62 107 GLY A N 1
ATOM 855 C CA . GLY A 1 107 ? 0.086 -8.975 5.330 1.00 80.62 107 GLY A CA 1
ATOM 856 C C . GLY A 1 107 ? -0.875 -9.686 4.365 1.00 80.62 107 GLY A C 1
ATOM 857 O O . GLY A 1 107 ? -2.085 -9.592 4.511 1.00 80.62 107 GLY A O 1
ATOM 858 N N . ALA A 1 108 ? -0.351 -10.433 3.389 1.00 73.69 108 ALA A N 1
ATOM 859 C CA . ALA A 1 108 ? -1.158 -11.139 2.380 1.00 73.69 108 ALA A CA 1
ATOM 860 C C . ALA A 1 108 ? -1.650 -12.535 2.823 1.00 73.69 108 ALA A C 1
ATOM 862 O O . ALA A 1 108 ? -1.884 -13.406 1.986 1.00 73.69 108 ALA A O 1
ATOM 863 N N . ARG A 1 109 ? -1.751 -12.780 4.134 1.00 74.88 109 ARG A N 1
ATOM 864 C CA . ARG A 1 109 ? -2.165 -14.080 4.676 1.00 74.88 109 ARG A CA 1
ATOM 865 C C . ARG A 1 109 ? -3.689 -14.204 4.644 1.00 74.88 109 ARG A C 1
ATOM 867 O O . ARG A 1 109 ? -4.389 -13.295 5.092 1.00 74.88 109 ARG A O 1
ATOM 874 N N . CYS A 1 110 ? -4.187 -15.329 4.135 1.00 59.38 110 CYS A N 1
ATOM 875 C CA . CYS A 1 110 ? -5.576 -15.733 4.329 1.00 59.38 110 CYS A CA 1
ATOM 876 C C . CYS A 1 110 ? -5.738 -16.180 5.787 1.00 59.38 110 CYS A C 1
ATOM 878 O O . CYS A 1 110 ? -4.949 -16.994 6.267 1.00 59.38 110 CYS A O 1
ATOM 880 N N . GLU A 1 111 ? -6.720 -15.632 6.498 1.00 59.91 111 GLU A N 1
ATOM 881 C CA . GLU A 1 111 ? -7.192 -16.247 7.741 1.00 59.91 111 GLU A CA 1
ATOM 882 C C . GLU A 1 111 ? -8.066 -17.440 7.323 1.00 59.91 111 GLU A C 1
ATOM 884 O O . GLU A 1 111 ? -8.998 -17.272 6.538 1.00 59.91 111 GLU A O 1
ATOM 889 N N . SER A 1 112 ? -7.657 -18.644 7.732 1.00 45.69 112 SER A N 1
ATOM 890 C CA . SER A 1 112 ? -8.335 -19.923 7.470 1.00 45.69 112 SER A CA 1
ATOM 891 C C . SER A 1 112 ? -9.507 -20.148 8.408 1.00 45.69 112 SER A C 1
ATOM 893 O O . SER A 1 112 ? -9.295 -19.886 9.616 1.00 45.69 112 SER A O 1
#

Radius of gyration: 24.92 Å; chains: 1; bounding box: 66×33×56 Å

Sequence (112 aa):
MTSDSSEQALETLHRLGIIERGLSSSGQRVIQIVNWLKHQRIDDRPPRPYIASELRARIYERDGYRCLTCGSIERLSLDHIIPFSHGGQDTEENLRTLCTPCNSRRGARCES